Protein 3L2C (pdb70)

Nearest PDB structures (foldseek):
  3l2c-assembly1_A  TM=1.012E+00  e=4.682E-16  Homo sapiens
  3co7-assembly2_F  TM=9.651E-01  e=1.527E-13  Homo sapiens
  4lg0-assembly1_A  TM=9.606E-01  e=1.965E-13  Homo sapiens
  3coa-assembly2_F  TM=9.565E-01  e=2.527E-13  Homo sapiens
  5dui-assembly1_B  TM=9.782E-01  e=6.492E-13  Homo sapiens

Solvent-accessible surface area: 5402 Å² total; per-residue (Å²): 209,153,35,63,29,7,96,60,36,40,18,94,1,0,11,80,0,0,91,69,8,134,126,109,81,22,10,39,56,63,0,21,89,19,0,36,155,63,8,98,82,1,117,113,49,44,139,34,106,61,89,21,51,22,20,80,36,0,78,106,20,4,94,114,60,104,95,9,70,141,58,149,13,162,41,154,78,141,67,32,40,34,54,46,139

Sequence (85 aa):
RRNAWGNQSYAELISQAIESAPEKRLTLAQIYEWMVRTVPYFKDKGDSNSSAGWKNSIRHNLSLHSKFIKVHNEATGKSSWWMLN

Structure (mmCIF, N/CA/C/O backbone):
data_3L2C
#
_entry.id   3L2C
#
_cell.length_a   40.810
_cell.length_b   71.700
_cell.length_c   131.860
_cell.angle_alpha   90.000
_cell.angle_beta   90.000
_cell.angle_gamma   90.000
#
_symmetry.space_group_name_H-M   'C 2 2 21'
#
loop_
_entity.id
_entity.type
_entity.pdbx_description
1 polymer 'FOXO consensus binding sequence, plus strand'
2 polymer 'FOXO consensus binding sequence, minus strand'
3 polymer 'Forkhead box protein O4'
4 non-polymer 'MAGNESIUM ION'
5 water water
#
loop_
_atom_site.group_PDB
_atom_site.id
_atom_site.type_symbol
_atom_site.label_atom_id
_atom_site.label_alt_id
_atom_site.label_comp_id
_atom_site.label_asym_id
_atom_site.label_entity_id
_atom_site.label_seq_id
_atom_site.pdbx_PDB_ins_code
_atom_site.Cartn_x
_atom_site.Cartn_y
_atom_site.Cartn_z
_atom_site.occupancy
_atom_site.B_iso_or_equiv
_atom_site.auth_seq_id
_atom_site.auth_comp_id
_atom_site.auth_asym_id
_atom_site.auth_atom_id
_atom_site.pdbx_PDB_model_num
ATOM 528 N N . ARG C 3 20 ? -23.646 10.166 -10.258 1.00 33.36 93 ARG A N 1
ATOM 529 C CA . ARG C 3 20 ? -22.360 10.843 -10.613 1.00 32.65 93 ARG A CA 1
ATOM 530 C C . ARG C 3 20 ? -21.124 10.223 -9.999 1.00 31.89 93 ARG A C 1
ATOM 531 O O . ARG C 3 20 ? -20.987 10.148 -8.786 1.00 31.05 93 ARG A O 1
ATOM 539 N N . ARG C 3 21 ? -20.192 9.859 -10.871 1.00 31.37 94 ARG A N 1
ATOM 540 C CA . ARG C 3 21 ? -18.956 9.232 -10.460 1.00 31.03 94 ARG A CA 1
ATOM 541 C C . ARG C 3 21 ? -18.052 10.251 -9.760 1.00 30.29 94 ARG A C 1
ATOM 542 O O . ARG C 3 21 ? -17.312 9.913 -8.836 1.00 30.72 94 ARG A O 1
ATOM 550 N N . ASN C 3 22 ? -18.146 11.507 -10.189 1.00 28.65 95 ASN A N 1
ATOM 551 C CA . ASN C 3 22 ? -17.366 12.624 -9.640 1.00 27.88 95 ASN A CA 1
ATOM 552 C C . ASN C 3 22 ? -18.317 13.771 -9.343 1.00 26.80 95 ASN A C 1
ATOM 553 O O . ASN C 3 22 ? -19.424 13.792 -9.863 1.00 26.93 95 ASN A O 1
ATOM 558 N N . ALA C 3 23 ? -17.872 14.735 -8.544 1.00 26.01 96 ALA A N 1
ATOM 559 C CA . ALA C 3 23 ? -18.706 15.897 -8.183 1.00 25.79 96 ALA A CA 1
ATOM 560 C C . ALA C 3 23 ? -19.130 16.758 -9.382 1.00 25.51 96 ALA A C 1
ATOM 561 O O . ALA C 3 23 ? -20.153 17.437 -9.341 1.00 25.75 96 ALA A O 1
ATOM 563 N N . TRP C 3 24 ? -18.360 16.707 -10.466 1.00 24.33 97 TRP A N 1
ATOM 564 C CA . TRP C 3 24 ? -18.670 17.496 -11.648 1.00 23.23 97 TRP A CA 1
ATOM 565 C C . TRP C 3 24 ? -19.404 16.726 -12.742 1.00 23.41 97 TRP A C 1
ATOM 566 O O . TRP C 3 24 ? -19.753 17.303 -13.783 1.00 24.47 97 TRP A O 1
ATOM 577 N N . GLY C 3 25 ? -19.598 15.427 -12.543 1.00 22.95 98 GLY A N 1
ATOM 578 C CA . GLY C 3 25 ? -20.269 14.579 -13.540 1.00 23.11 98 GLY A CA 1
ATOM 579 C C . GLY C 3 25 ? -19.555 13.247 -13.649 1.00 23.02 98 GLY A C 1
ATOM 580 O O . GLY C 3 25 ? -18.772 12.899 -12.779 1.00 23.38 98 GLY A O 1
ATOM 581 N N . ASN C 3 26 ? -19.802 12.511 -14.728 1.00 22.97 99 ASN A N 1
ATOM 582 C CA . ASN C 3 26 ? -19.176 11.214 -14.938 1.00 23.91 99 ASN A CA 1
ATOM 583 C C . ASN C 3 26 ? -17.917 11.264 -15.789 1.00 23.12 99 ASN A C 1
ATOM 584 O O . ASN C 3 26 ? -17.304 10.226 -16.013 1.00 23.05 99 ASN A O 1
ATOM 589 N N . GLN C 3 27 ? -17.547 12.442 -16.285 1.00 21.61 100 GLN A N 1
ATOM 590 C CA . GLN C 3 27 ? -16.360 12.517 -17.133 1.00 21.19 100 GLN A CA 1
ATOM 591 C C . GLN C 3 27 ? -15.082 12.333 -16.309 1.00 18.99 100 GLN A C 1
ATOM 592 O O . GLN C 3 27 ? -15.022 12.749 -15.172 1.00 18.63 100 GLN A O 1
ATOM 598 N N . SER C 3 28 ? -14.074 11.703 -16.895 1.00 17.61 101 SER A N 1
ATOM 599 C CA . SER C 3 28 ? -12.807 11.548 -16.228 1.00 16.33 101 SER A CA 1
ATOM 600 C C . SER C 3 28 ? -12.068 12.844 -16.563 1.00 15.72 101 SER A C 1
ATOM 601 O O . SER C 3 28 ? -12.496 13.598 -17.450 1.00 14.37 101 SER A O 1
ATOM 604 N N . TYR C 3 29 ? -10.985 13.122 -15.833 1.00 15.37 102 TYR A N 1
ATOM 605 C CA . TYR C 3 29 ? -10.179 14.305 -16.094 1.00 15.29 102 TYR A CA 1
ATOM 606 C C . TYR C 3 29 ? -9.610 14.262 -17.520 1.00 15.44 102 TYR A C 1
ATOM 607 O O . TYR C 3 29 ? -9.575 15.283 -18.211 1.00 14.60 102 TYR A O 1
ATOM 616 N N . ALA C 3 30 ? -9.182 13.081 -17.951 1.00 15.88 103 ALA A N 1
ATOM 617 C CA . ALA C 3 30 ? -8.639 12.935 -19.308 1.00 16.56 103 ALA A CA 1
ATOM 618 C C . ALA C 3 30 ? -9.714 13.317 -20.336 1.00 17.12 103 ALA A C 1
ATOM 619 O O . ALA C 3 30 ? -9.415 13.951 -21.344 1.00 16.32 103 ALA A O 1
ATOM 621 N N . GLU C 3 31 ? -10.961 12.919 -20.096 1.00 16.86 104 GLU A N 1
ATOM 622 C CA . GLU C 3 31 ? -12.056 13.269 -20.999 1.00 18.56 104 GLU A CA 1
ATOM 623 C C . GLU C 3 31 ? -12.298 14.774 -20.993 1.00 17.09 104 GLU A C 1
ATOM 624 O O . GLU C 3 31 ? -12.555 15.362 -22.042 1.00 16.35 104 GLU A O 1
ATOM 630 N N . LEU C 3 32 ? -12.255 15.408 -19.824 1.00 15.39 105 LEU A N 1
ATOM 631 C CA . LEU C 3 32 ? -12.443 16.856 -19.773 1.00 15.00 105 LEU A CA 1
ATOM 632 C C . LEU C 3 32 ? -11.340 17.621 -20.529 1.00 15.08 105 LEU A C 1
ATOM 633 O O . LEU C 3 32 ? -11.615 18.595 -21.252 1.00 14.07 105 LEU A O 1
ATOM 638 N N . ILE C 3 33 ? -10.099 17.197 -20.312 1.00 15.36 106 ILE A N 1
ATOM 639 C CA . ILE C 3 33 ? -8.936 17.825 -20.955 1.00 15.72 106 ILE A CA 1
ATOM 640 C C . ILE C 3 33 ? -9.090 17.618 -22.459 1.00 16.10 106 ILE A C 1
ATOM 641 O O . ILE C 3 33 ? -8.861 18.544 -23.222 1.00 16.34 106 ILE A O 1
ATOM 646 N N . SER C 3 34 ? -9.456 16.400 -22.870 1.00 16.63 107 SER A N 1
ATOM 647 C CA . SER C 3 34 ? -9.660 16.116 -24.308 1.00 17.74 107 SER A CA 1
ATOM 648 C C . SER C 3 34 ? -10.705 17.062 -24.920 1.00 18.08 107 SER A C 1
ATOM 649 O O . SER C 3 34 ? -10.462 17.639 -26.002 1.00 17.52 107 SER A O 1
ATOM 652 N N . GLN C 3 35 ? -11.851 17.245 -24.237 1.00 18.09 108 GLN A N 1
ATOM 653 C CA . GLN C 3 35 ? -12.913 18.161 -24.721 1.00 19.50 108 GLN A CA 1
ATOM 654 C C . GLN C 3 35 ? -12.416 19.594 -24.792 1.00 18.15 108 GLN A C 1
ATOM 655 O O . GLN C 3 35 ? -12.767 20.333 -25.728 1.00 17.14 108 GLN A O 1
ATOM 661 N N . ALA C 3 36 ? -11.611 20.006 -23.807 1.00 16.74 109 ALA A N 1
ATOM 662 C CA . ALA C 3 36 ? -11.069 21.364 -23.803 1.00 16.08 109 ALA A CA 1
ATOM 663 C C . ALA C 3 36 ? -10.176 21.580 -25.037 1.00 16.83 109 ALA A C 1
ATOM 664 O O . ALA C 3 36 ? -10.348 22.557 -25.758 1.00 17.92 109 ALA A O 1
ATOM 666 N N . ILE C 3 37 ? -9.198 20.692 -25.224 1.00 16.66 110 ILE A N 1
ATOM 667 C CA . ILE C 3 37 ? -8.267 20.780 -26.366 1.00 17.72 110 ILE A CA 1
ATOM 668 C C . ILE C 3 37 ? -9.055 20.777 -27.697 1.00 18.88 110 ILE A C 1
ATOM 669 O O . ILE C 3 37 ? -8.838 21.632 -28.557 1.00 18.04 110 ILE A O 1
ATOM 674 N N . GLU C 3 38 ? -9.967 19.829 -27.845 1.00 20.77 111 GLU A N 1
ATOM 675 C CA . GLU C 3 38 ? -10.791 19.739 -29.076 1.00 24.01 111 GLU A CA 1
ATOM 676 C C . GLU C 3 38 ? -11.614 20.996 -29.355 1.00 24.07 111 GLU A C 1
ATOM 677 O O . GLU C 3 38 ? -11.913 21.293 -30.532 1.00 25.00 111 GLU A O 1
ATOM 683 N N . SER C 3 39 ? -11.965 21.755 -28.311 1.00 24.13 112 SER A N 1
ATOM 684 C CA . SER C 3 39 ? -12.765 22.969 -28.487 1.00 23.87 112 SER A CA 1
ATOM 685 C C . SER C 3 39 ? -11.939 24.147 -29.029 1.00 23.56 112 SER A C 1
ATOM 686 O O . SER C 3 39 ? 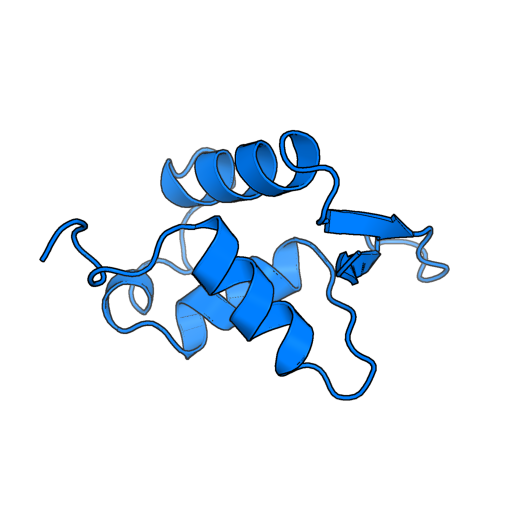-12.513 25.141 -29.496 1.00 24.45 112 SER A O 1
ATOM 689 N N . ALA C 3 40 ? -10.614 24.073 -28.906 1.00 22.46 113 ALA A N 1
ATOM 690 C CA . ALA C 3 40 ? -9.744 25.132 -29.391 1.00 22.17 113 ALA A CA 1
ATOM 691 C C . ALA C 3 40 ? -9.699 25.071 -30.925 1.00 22.17 113 ALA A C 1
ATOM 692 O O . ALA C 3 40 ? -9.650 23.987 -31.493 1.00 20.95 113 ALA A O 1
ATOM 694 N N . PRO C 3 41 ? -9.789 26.233 -31.586 1.00 23.26 114 PRO A N 1
ATOM 695 C CA . PRO C 3 41 ? -9.743 26.283 -33.054 1.00 23.71 114 PRO A CA 1
ATOM 696 C C . PRO C 3 41 ? -8.477 25.592 -33.611 1.00 22.71 114 PRO A C 1
ATOM 697 O O . PRO C 3 41 ? -8.582 24.810 -34.554 1.00 23.69 114 PRO A O 1
ATOM 701 N N . GLU C 3 42 ? -7.318 25.837 -32.993 1.00 20.78 115 GLU A N 1
ATOM 702 C CA . GLU C 3 42 ? -6.061 25.205 -33.435 1.00 19.21 115 GLU A CA 1
ATOM 703 C C . GLU C 3 42 ? -5.720 23.911 -32.686 1.00 18.12 115 GLU A C 1
ATOM 704 O O . GLU C 3 42 ? -4.600 23.419 -32.737 1.00 17.49 115 GLU A O 1
ATOM 710 N N . LYS C 3 43 ? -6.711 23.371 -31.973 1.00 17.02 116 LYS A N 1
ATOM 711 C CA . LYS C 3 43 ? -6.549 22.104 -31.254 1.00 16.81 116 LYS A CA 1
ATOM 712 C C . LYS C 3 43 ? -5.358 22.058 -30.292 1.00 15.16 116 LYS A C 1
ATOM 713 O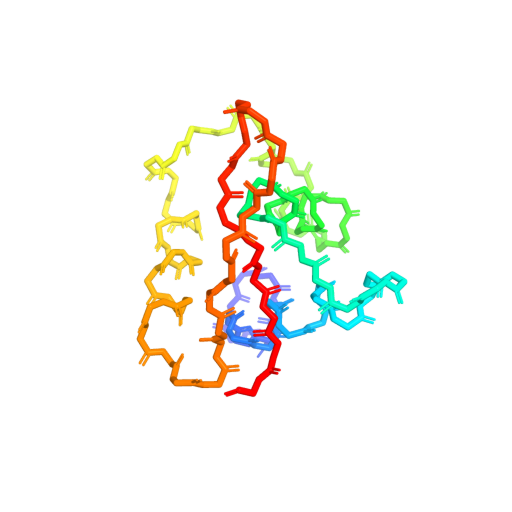 O . LYS C 3 43 ? -4.651 21.041 -30.199 1.00 15.46 116 LYS A O 1
ATOM 719 N N . ARG C 3 44 ? -5.092 23.187 -29.650 1.00 14.97 117 ARG A N 1
ATOM 720 C CA . ARG C 3 44 ? -3.995 23.253 -28.668 1.00 14.06 117 ARG A CA 1
ATOM 721 C C . ARG C 3 44 ? -4.354 24.317 -27.649 1.00 13.82 117 ARG A C 1
ATOM 722 O O . ARG C 3 44 ? -5.018 25.305 -27.967 1.00 12.95 117 ARG A O 1
ATOM 730 N N . LEU C 3 45 ? -3.936 24.085 -26.406 1.00 14.10 118 LEU A N 1
ATOM 731 C CA . L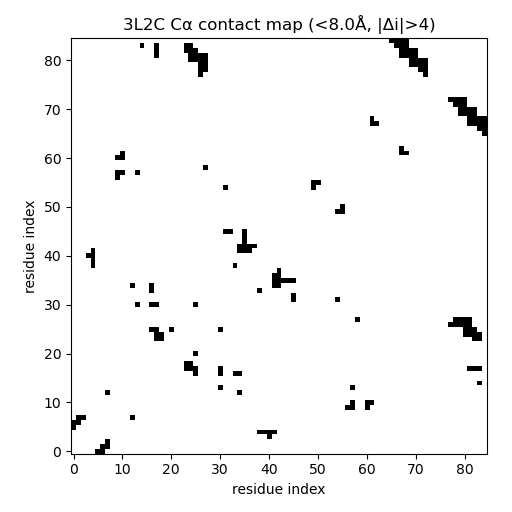EU C 3 45 ? -4.175 25.024 -25.320 1.00 13.36 118 LEU A CA 1
ATOM 732 C C . LEU C 3 45 ? -3.048 24.916 -24.320 1.00 12.63 118 LEU A C 1
ATOM 733 O O . LEU C 3 45 ? -2.441 23.849 -24.169 1.00 13.09 118 LEU A O 1
ATOM 738 N N . THR C 3 46 ? -2.771 26.014 -23.633 1.00 13.01 119 THR A N 1
ATOM 739 C CA . THR C 3 46 ? -1.761 25.999 -22.574 1.00 12.26 119 THR A CA 1
ATOM 740 C C . THR C 3 46 ? -2.494 25.467 -21.321 1.00 12.50 119 THR A C 1
ATOM 741 O O . THR C 3 46 ? -3.708 25.365 -21.307 1.00 10.93 119 THR A O 1
ATOM 745 N N . LEU C 3 47 ? -1.723 25.127 -20.287 1.00 12.56 120 LEU A N 1
ATOM 746 C CA . LEU C 3 47 ? -2.265 24.640 -19.022 1.00 12.94 120 LEU A CA 1
ATOM 747 C C . LEU C 3 47 ? -3.280 25.651 -18.448 1.00 12.74 120 LEU A C 1
ATOM 748 O O . LEU C 3 47 ? -4.369 25.242 -18.072 1.00 13.41 120 LEU A O 1
ATOM 753 N N . ALA C 3 48 ? -2.927 26.944 -18.376 1.00 13.24 121 ALA A N 1
ATOM 754 C CA . ALA C 3 48 ? -3.842 27.974 -17.849 1.00 13.74 121 ALA A CA 1
ATOM 755 C C . ALA C 3 48 ? -5.145 28.014 -18.651 1.00 13.89 121 ALA A C 1
ATOM 756 O O . ALA C 3 48 ? -6.212 28.235 -18.089 1.00 12.37 121 ALA A O 1
ATOM 758 N N . GLN C 3 49 ? -5.049 27.802 -19.970 1.00 13.51 122 GLN A N 1
ATOM 759 C CA . GLN C 3 49 ? -6.228 27.771 -20.834 1.00 12.74 122 GLN A CA 1
ATOM 760 C C . GLN C 3 49 ? -7.125 26.554 -20.581 1.00 13.13 122 GLN A C 1
ATOM 761 O O . GLN C 3 49 ? -8.370 26.646 -20.714 1.00 13.18 122 GLN A O 1
ATOM 767 N N . ILE C 3 50 ? -6.514 25.424 -20.216 1.00 12.46 123 ILE A N 1
ATOM 768 C CA . ILE C 3 50 ? -7.274 24.224 -19.909 1.00 11.53 123 ILE A CA 1
ATOM 769 C C . ILE C 3 50 ? -8.036 24.561 -18.623 1.00 12.30 123 ILE A C 1
ATOM 770 O O . ILE C 3 50 ? -9.240 24.276 -18.543 1.00 11.12 123 ILE A O 1
ATOM 775 N N . TYR C 3 51 ? -7.354 25.173 -17.637 1.00 12.39 124 TYR A N 1
ATOM 776 C CA . TYR C 3 51 ? -8.075 25.523 -16.393 1.00 13.37 124 TYR A CA 1
ATOM 777 C C . TYR C 3 51 ? -9.240 26.484 -16.722 1.00 14.59 124 TYR A C 1
ATOM 778 O O . TYR C 3 51 ? -10.357 26.321 -16.200 1.00 13.89 124 TYR A O 1
ATOM 787 N N . GLU C 3 52 ? -8.967 27.483 -17.568 1.00 15.31 125 GLU A N 1
ATOM 788 C CA . GLU C 3 52 ? -9.987 28.469 -17.978 1.00 17.77 125 GLU A CA 1
ATOM 789 C C . GLU C 3 52 ? -11.176 27.781 -18.597 1.00 15.84 125 GLU A C 1
ATOM 790 O O . GLU C 3 52 ? -12.317 28.146 -18.287 1.00 15.73 125 GLU A O 1
ATOM 796 N N . TRP C 3 53 ? -10.923 26.795 -19.463 1.00 15.49 126 TRP A N 1
ATOM 797 C CA . TRP C 3 53 ? -12.014 26.061 -20.118 1.00 15.70 126 TRP A CA 1
ATOM 798 C C . TRP C 3 53 ? -12.908 25.355 -19.059 1.00 15.52 126 TRP A C 1
ATOM 799 O O . TRP C 3 53 ? -14.139 25.373 -19.138 1.00 14.91 126 TRP A O 1
ATOM 810 N N . MET C 3 54 ? -12.273 24.744 -18.066 1.00 14.87 127 MET A N 1
ATOM 811 C CA . MET C 3 54 ? -13.008 24.039 -16.989 1.00 15.58 127 MET A CA 1
ATOM 812 C C . MET C 3 54 ? -13.891 25.036 -16.251 1.00 14.73 127 MET A C 1
ATOM 813 O O . MET C 3 54 ? -15.089 24.786 -16.079 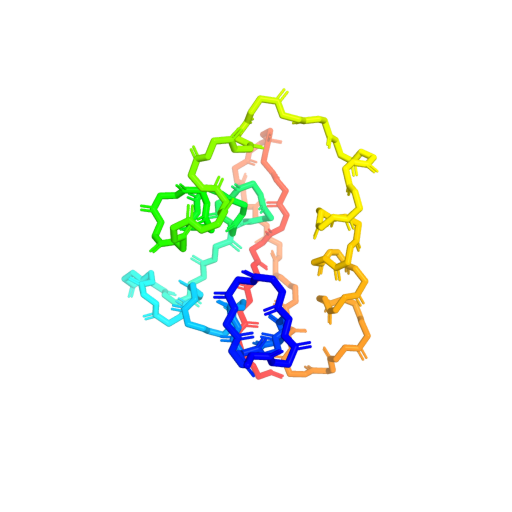1.00 14.76 127 MET A O 1
ATOM 818 N N . VAL C 3 55 ? -13.302 26.161 -15.831 1.00 14.93 128 VAL A N 1
ATOM 819 C CA . VAL C 3 55 ? -14.011 27.205 -15.082 1.00 15.49 128 VAL A CA 1
ATOM 820 C C . VAL C 3 55 ? -15.169 27.829 -15.875 1.00 17.24 128 VAL A C 1
ATOM 821 O O . VAL C 3 55 ? -16.194 28.173 -15.314 1.00 16.34 128 VAL A O 1
ATOM 825 N N . ARG C 3 56 ? -14.982 27.955 -17.182 1.00 17.87 129 ARG A N 1
ATOM 826 C CA . ARG C 3 56 ? -15.981 28.517 -18.059 1.00 20.29 129 ARG A CA 1
ATOM 827 C C . ARG C 3 56 ? -17.092 27.545 -18.489 1.00 19.00 129 ARG A C 1
ATOM 828 O O . ARG C 3 56 ? -18.245 27.942 -18.608 1.00 20.44 129 ARG A O 1
ATOM 836 N N . THR C 3 57 ? -16.760 26.266 -18.623 1.00 18.48 130 THR A N 1
ATOM 837 C CA . THR C 3 57 ? -17.683 25.275 -19.140 1.00 18.32 130 THR A CA 1
ATOM 838 C C . THR C 3 57 ? -18.317 24.207 -18.252 1.00 18.09 130 THR A C 1
ATOM 839 O O . THR C 3 57 ? -19.451 23.776 -18.518 1.00 17.55 130 THR A O 1
ATOM 843 N N . VAL C 3 58 ? -17.593 23.773 -17.225 1.00 16.38 131 VAL A N 1
ATOM 844 C CA . VAL C 3 58 ? -18.082 22.712 -16.344 1.00 16.08 131 VAL A CA 1
ATOM 845 C C . VAL C 3 58 ? -18.716 23.372 -15.125 1.00 15.56 131 VAL A C 1
ATOM 846 O O . VAL C 3 58 ? -18.005 23.984 -14.315 1.00 15.57 131 VAL A O 1
ATOM 850 N N . PRO C 3 59 ? -20.046 23.222 -14.965 1.00 15.64 132 PRO A N 1
ATOM 851 C CA . PRO C 3 59 ? -20.729 23.881 -13.833 1.00 14.97 132 PRO A CA 1
ATOM 852 C C . PRO C 3 59 ? -20.011 23.793 -12.484 1.00 14.65 132 PRO A C 1
ATOM 853 O O . PRO C 3 59 ? -19.811 24.829 -11.832 1.00 15.31 132 PRO A O 1
ATOM 857 N N . TYR C 3 60 ? -19.584 22.598 -12.099 1.00 14.88 133 TYR A N 1
ATOM 858 C CA . TYR C 3 60 ? -18.884 22.383 -10.809 1.00 15.08 133 TYR A CA 1
ATOM 859 C C . TYR C 3 60 ? -17.658 23.281 -10.582 1.00 15.44 133 TYR A C 1
ATOM 860 O O . TYR C 3 60 ? -17.365 23.738 -9.460 1.00 13.99 133 TYR A O 1
ATOM 869 N N . PHE C 3 61 ? -16.947 23.566 -11.675 1.00 14.78 134 PHE A N 1
ATOM 870 C CA . PHE C 3 61 ? -15.747 24.403 -11.614 1.00 14.30 134 PHE A CA 1
ATOM 871 C C . PHE C 3 61 ? -15.976 25.894 -11.784 1.00 14.83 134 PHE A C 1
ATOM 872 O O . PHE C 3 61 ? -15.050 26.686 -11.587 1.00 14.43 134 PHE A O 1
ATOM 880 N N . LYS C 3 62 ? -17.209 26.281 -12.091 1.00 17.16 135 LYS A N 1
ATOM 881 C CA . LYS C 3 62 ? -17.526 27.687 -12.309 1.00 19.61 135 LYS A CA 1
ATOM 882 C C . LYS C 3 62 ? -17.201 28.634 -11.167 1.00 21.23 135 LYS A C 1
ATOM 883 O O . LYS C 3 62 ? -16.875 29.786 -11.418 1.00 22.24 135 LYS A O 1
ATOM 889 N N . ASP C 3 63 ? -17.275 28.156 -9.935 1.00 23.34 136 ASP A N 1
ATOM 890 C CA . ASP C 3 63 ? -16.963 29.012 -8.802 1.00 26.26 136 ASP A CA 1
ATOM 891 C C . ASP C 3 63 ? -15.564 28.684 -8.239 1.00 26.50 136 ASP A C 1
ATOM 892 O O . ASP C 3 63 ? -15.253 28.991 -7.085 1.00 27.71 136 ASP A O 1
ATOM 897 N N . LYS C 3 64 ? -14.703 28.089 -9.061 1.00 26.73 137 LYS A N 1
ATOM 898 C CA . LYS C 3 64 ? -13.354 27.712 -8.604 1.00 26.32 137 LYS A CA 1
ATOM 899 C C . LYS C 3 64 ? -12.186 28.360 -9.328 1.00 26.98 137 LYS A C 1
ATOM 900 O O . LYS C 3 64 ? -11.050 27.930 -9.181 1.00 27.78 137 LYS A O 1
ATOM 906 N N . GLY C 3 65 ? -12.444 29.415 -10.085 1.00 28.10 138 GLY A N 1
ATOM 907 C CA . GLY C 3 65 ? -11.379 30.092 -10.814 1.00 28.91 138 GLY A CA 1
ATOM 908 C C . GLY C 3 65 ? -10.399 30.842 -9.926 1.00 30.53 138 GLY A C 1
ATOM 909 O O . GLY C 3 65 ? -9.253 31.085 -10.315 1.00 29.81 138 GLY A O 1
ATOM 910 N N . ASP C 3 66 ? -10.836 31.169 -8.713 1.00 31.48 139 ASP A N 1
ATOM 911 C CA . ASP C 3 66 ? -10.015 31.911 -7.765 1.00 33.35 139 ASP A CA 1
ATOM 912 C C . ASP C 3 66 ? -8.896 31.131 -7.040 1.00 33.01 139 ASP A C 1
ATOM 913 O O . ASP C 3 66 ? -8.051 31.714 -6.351 1.00 34.80 139 ASP A O 1
ATOM 918 N N . SER C 3 67 ? -8.857 29.827 -7.257 1.00 31.81 140 SER A N 1
ATOM 919 C CA . SER C 3 67 ? -7.888 28.944 -6.644 1.00 30.03 140 SER A CA 1
ATOM 920 C C . SER C 3 67 ? -6.468 29.013 -7.226 1.00 29.04 140 SER A C 1
ATOM 921 O O . SER C 3 67 ? -6.268 29.424 -8.377 1.00 28.11 140 SER A O 1
ATOM 924 N N . ASN C 3 68 ? -5.484 28.613 -6.424 1.00 26.97 141 ASN A N 1
ATOM 925 C CA . ASN C 3 68 ? -4.103 28.606 -6.912 1.00 25.35 141 ASN A CA 1
ATOM 926 C C . ASN C 3 68 ? -3.793 27.182 -7.410 1.00 23.77 141 ASN A C 1
ATOM 927 O O . ASN C 3 68 ? -4.666 26.298 -7.369 1.00 22.29 141 ASN A O 1
ATOM 932 N N . SER C 3 69 ? -2.569 26.954 -7.892 1.00 22.90 142 SER A N 1
ATOM 933 C CA . SER C 3 69 ? -2.158 25.632 -8.426 1.00 21.68 142 SER A CA 1
ATOM 934 C C . SER C 3 69 ? -2.195 24.447 -7.492 1.00 21.92 142 SER A C 1
ATOM 935 O O . SER C 3 69 ? -2.207 23.294 -7.941 1.00 20.52 142 SER A O 1
ATOM 938 N N . SER C 3 70 ? -2.242 24.716 -6.183 1.00 21.88 143 SER A N 1
ATOM 939 C CA . SER C 3 70 ? -2.307 23.616 -5.219 1.00 22.07 143 SER A CA 1
ATOM 940 C C . SER C 3 70 ? -3.739 23.059 -5.157 1.00 21.05 143 SER A C 1
ATOM 941 O O . SER C 3 70 ? -3.966 22.029 -4.535 1.00 21.69 143 SER A O 1
ATOM 944 N N . ALA C 3 71 ? -4.712 23.744 -5.781 1.00 20.10 144 ALA A N 1
ATOM 945 C CA . ALA C 3 71 ? -6.092 23.247 -5.786 1.00 18.67 144 ALA A CA 1
ATOM 946 C C . ALA C 3 71 ? -6.005 21.814 -6.290 1.00 18.78 144 ALA A C 1
ATOM 947 O O . ALA C 3 71 ? -5.310 21.541 -7.297 1.00 17.85 144 ALA A O 1
ATOM 949 N N . GLY C 3 72 ? -6.675 20.900 -5.587 1.00 17.18 145 GLY A N 1
ATOM 950 C CA . GLY C 3 72 ? -6.680 19.478 -5.927 1.00 16.52 145 GLY A CA 1
ATOM 951 C C . GLY C 3 72 ? -6.964 19.199 -7.401 1.00 16.18 145 GLY A C 1
ATOM 952 O O . GLY C 3 72 ? -6.238 18.450 -8.052 1.00 15.27 145 GLY A O 1
ATOM 953 N N . TRP C 3 73 ? -8.001 19.827 -7.932 1.00 14.73 146 TRP A N 1
ATOM 954 C CA . TRP C 3 73 ? -8.373 19.605 -9.326 1.00 14.07 146 TRP A CA 1
ATOM 955 C C . TRP C 3 73 ? -7.312 20.094 -10.315 1.00 13.55 146 TRP A C 1
ATOM 956 O O . TRP C 3 73 ? -7.188 19.505 -11.406 1.00 13.68 146 TRP A O 1
ATOM 967 N N . LYS C 3 74 ? -6.595 21.171 -9.977 1.00 12.03 147 LYS A N 1
ATOM 968 C CA . LYS C 3 74 ? -5.527 21.658 -10.898 1.00 12.30 147 LYS A CA 1
ATOM 969 C C . LYS C 3 74 ? -4.370 20.664 -10.901 1.00 12.70 147 LYS A C 1
ATOM 970 O O . LYS C 3 74 ? -3.800 20.376 -11.944 1.00 12.26 147 LYS A O 1
ATOM 976 N N . ASN C 3 75 ? -4.029 20.154 -9.703 1.00 11.96 148 ASN A N 1
ATOM 977 C CA . ASN C 3 75 ? -2.964 19.170 -9.524 1.00 11.62 148 ASN A CA 1
ATOM 978 C C . ASN C 3 75 ? -3.358 17.895 -10.327 1.00 11.82 148 ASN A C 1
ATOM 979 O O . ASN C 3 75 ? -2.532 17.311 -11.050 1.00 10.71 148 ASN A O 1
ATOM 984 N N . SER C 3 76 ? -4.624 17.498 -10.236 1.00 9.87 149 SER A N 1
ATOM 985 C CA . SER C 3 76 ? -5.112 16.322 -10.958 1.00 10.32 149 SER A CA 1
ATOM 986 C C . SER C 3 76 ? -4.976 16.525 -12.478 1.00 10.12 149 SER A C 1
ATOM 987 O O . SER C 3 76 ? -4.627 15.592 -13.176 1.00 10.26 149 SER A O 1
ATOM 990 N N . ILE C 3 77 ? -5.256 17.731 -12.957 1.00 9.77 150 ILE A N 1
ATOM 991 C CA . ILE C 3 77 ? -5.103 18.046 -14.400 1.00 10.83 150 ILE A CA 1
ATOM 992 C C . ILE C 3 77 ? -3.639 17.891 -14.830 1.00 11.29 150 ILE A C 1
ATOM 993 O O . ILE C 3 77 ? -3.348 17.202 -15.817 1.00 10.61 150 ILE A O 1
ATOM 998 N N . ARG C 3 78 ? -2.725 18.522 -14.096 1.00 11.10 151 ARG A N 1
ATOM 999 C CA . ARG C 3 78 ? -1.292 18.423 -14.414 1.00 11.75 151 ARG A CA 1
ATOM 1000 C C . ARG C 3 78 ? -0.856 16.959 -14.405 1.00 12.34 151 ARG A C 1
ATOM 1001 O O . ARG C 3 78 ? -0.150 16.529 -15.315 1.00 11.35 151 ARG A O 1
ATOM 1009 N N . HIS C 3 79 ? -1.300 16.193 -13.397 1.00 11.51 152 HIS A N 1
ATOM 1010 C CA . HIS C 3 79 ? -0.977 14.762 -13.266 1.00 12.55 152 HIS A CA 1
ATOM 1011 C C . HIS C 3 79 ? -1.413 13.974 -14.530 1.00 12.86 152 HIS A C 1
ATOM 1012 O O . HIS C 3 79 ? -0.637 13.132 -15.065 1.00 12.67 152 HIS A O 1
ATOM 1019 N N . ASN C 3 80 ? -2.651 14.214 -14.964 1.00 12.67 153 ASN A N 1
ATOM 1020 C CA . ASN C 3 80 ? -3.198 13.557 -16.164 1.00 13.48 153 ASN A CA 1
ATOM 1021 C C . ASN C 3 80 ? -2.431 13.904 -17.432 1.00 13.50 153 ASN A C 1
ATOM 1022 O O . ASN C 3 80 ? -2.203 13.023 -18.272 1.00 14.03 153 ASN A O 1
ATOM 1027 N N . LEU C 3 81 ? -2.119 15.189 -17.591 1.00 13.21 154 LEU A N 1
ATOM 1028 C CA . LEU C 3 81 ? -1.354 15.639 -18.774 1.00 14.90 154 LEU A CA 1
ATOM 1029 C C . LEU C 3 81 ? -0.029 14.891 -18.915 1.00 16.42 154 LEU A C 1
ATOM 1030 O O . LEU C 3 81 ? 0.356 14.490 -20.027 1.00 16.37 154 LEU A O 1
ATOM 1035 N N . SER C 3 82 ? 0.667 14.692 -17.793 1.00 16.56 155 SER A N 1
ATOM 1036 C CA . SER C 3 82 ? 1.949 13.971 -17.809 1.00 18.57 155 SER A CA 1
ATOM 1037 C C . SER C 3 82 ? 1.843 12.471 -17.889 1.00 19.68 155 SER A C 1
ATOM 1038 O O . SER C 3 82 ? 2.667 11.813 -18.531 1.00 20.14 155 SER A O 1
ATOM 1041 N N . LEU C 3 83 ? 0.843 11.920 -17.205 1.00 22.02 156 LEU A N 1
ATOM 1042 C CA . LEU C 3 83 ? 0.644 10.482 -17.138 1.00 23.13 156 LEU A CA 1
ATOM 1043 C C . LEU C 3 83 ? 0.250 9.829 -18.443 1.00 24.14 156 LEU A C 1
ATOM 1044 O O . LEU C 3 83 ? 0.815 8.780 -18.812 1.00 24.50 156 LEU A O 1
ATOM 1049 N N . HIS C 3 84 ? -0.702 10.439 -19.145 1.00 23.88 157 HIS A N 1
ATOM 1050 C CA . HIS C 3 84 ? -1.187 9.869 -20.386 1.00 25.23 157 HIS A CA 1
ATOM 1051 C C . HIS C 3 84 ? -0.418 10.292 -21.624 1.00 25.50 157 HIS A C 1
ATOM 1052 O O . HIS C 3 84 ? -0.275 11.466 -21.883 1.00 23.64 157 HIS A O 1
ATOM 1059 N N . SER C 3 85 ? 0.066 9.297 -22.374 1.00 26.96 158 SER A N 1
ATOM 1060 C CA . SER C 3 85 ? 0.819 9.537 -23.606 1.00 27.83 158 SER A CA 1
ATOM 1061 C C . SER C 3 85 ? -0.051 10.257 -24.646 1.00 28.26 158 SER A C 1
ATOM 1062 O O . SER C 3 85 ? 0.496 10.938 -25.530 1.00 28.41 158 SER A O 1
ATOM 1065 N N . LYS C 3 86 ? -1.381 10.124 -24.530 1.00 28.48 159 LYS A N 1
ATOM 1066 C CA . LYS C 3 86 ? -2.319 10.788 -25.463 1.00 28.80 159 LYS A CA 1
ATOM 1067 C C . LYS C 3 86 ? -2.210 12.316 -25.419 1.00 27.02 159 LYS A C 1
ATOM 1068 O O . LYS C 3 86 ? -2.658 12.996 -26.342 1.00 27.89 159 LYS A O 1
ATOM 1074 N N . PHE C 3 87 ? -1.622 12.869 -24.357 1.00 24.55 160 PHE A N 1
ATOM 1075 C CA . PHE C 3 87 ? -1.466 14.323 -24.289 1.00 22.18 160 PHE A CA 1
ATOM 1076 C C . PHE C 3 87 ? -0.029 14.626 -24.624 1.00 22.32 160 PHE A C 1
ATOM 1077 O O . PHE C 3 87 ? 0.876 14.095 -23.984 1.00 22.43 160 PHE A O 1
ATOM 1085 N N . ILE C 3 88 ? 0.178 15.460 -25.639 1.00 21.23 161 ILE A N 1
ATOM 1086 C CA . ILE C 3 88 ? 1.533 15.830 -26.057 1.00 22.80 161 ILE A CA 1
ATOM 1087 C C . ILE C 3 88 ? 1.853 17.300 -25.816 1.00 20.16 161 ILE A C 1
ATOM 1088 O O . ILE C 3 88 ? 1.077 18.192 -26.147 1.00 19.50 161 ILE A O 1
ATOM 1093 N N . LYS C 3 89 ? 3.039 17.520 -25.276 1.00 19.12 162 LYS A N 1
ATOM 1094 C CA . LYS C 3 89 ? 3.535 18.846 -24.938 1.00 19.29 162 LYS A CA 1
ATOM 1095 C C . LYS C 3 89 ? 4.362 19.412 -26.097 1.00 19.30 162 LYS A C 1
ATOM 1096 O O . LYS C 3 89 ? 5.260 18.726 -26.599 1.00 18.90 162 LYS A O 1
ATOM 1102 N N . VAL C 3 90 ? 4.052 20.641 -26.511 1.00 17.98 163 VAL A N 1
ATOM 1103 C CA . VAL C 3 90 ? 4.769 21.3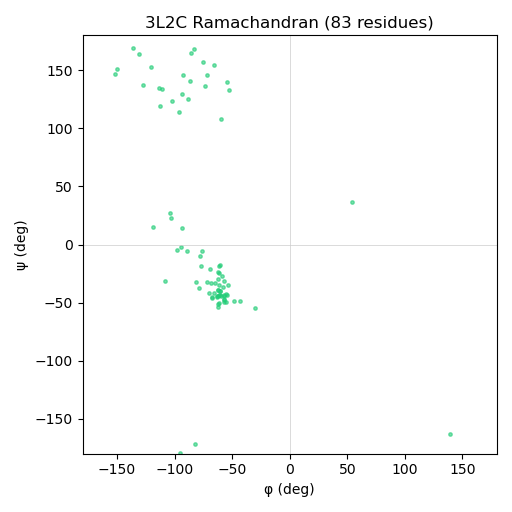10 -27.610 1.00 19.31 163 VAL A CA 1
ATOM 1104 C C . VAL C 3 90 ? 5.264 22.691 -27.173 1.00 19.36 163 VAL A C 1
ATOM 1105 O O . VAL C 3 90 ? 4.535 23.452 -26.516 1.00 18.53 163 VAL A O 1
ATOM 1109 N N . HIS C 3 91 ? 6.503 23.025 -27.554 1.00 20.34 164 HIS A N 1
ATOM 1110 C CA . HIS C 3 91 ? 7.081 24.320 -27.218 1.00 22.04 164 HIS A CA 1
ATOM 1111 C C . HIS C 3 91 ? 6.201 25.475 -27.682 1.00 22.88 164 HIS A C 1
ATOM 1112 O O . HIS C 3 91 ? 5.620 25.424 -28.776 1.00 22.74 164 HIS A O 1
ATOM 1119 N N . ASN C 3 92 ? 6.094 26.500 -26.835 1.00 23.69 165 ASN A N 1
ATOM 1120 C CA . ASN C 3 92 ? 5.313 27.700 -27.103 1.00 25.32 165 ASN A CA 1
ATOM 1121 C C . ASN C 3 92 ? 6.255 28.904 -27.267 1.00 27.40 165 ASN A C 1
ATOM 1122 O O . ASN C 3 92 ? 6.982 29.247 -26.333 1.00 26.52 165 ASN A O 1
ATOM 1127 N N . GLU C 3 93 ? 6.228 29.531 -28.448 1.00 29.50 166 GLU A N 1
ATOM 1128 C CA . GLU C 3 93 ? 7.070 30.712 -28.783 1.00 32.93 166 GLU A CA 1
ATOM 1129 C C . GLU C 3 93 ? 6.817 31.961 -27.922 1.00 33.64 166 GLU A C 1
ATOM 1130 O O . GLU C 3 93 ? 7.727 32.779 -27.740 1.00 33.81 166 GLU A O 1
ATOM 1136 N N . ALA C 3 94 ? 5.588 32.130 -27.438 1.00 34.74 167 ALA A N 1
ATOM 1137 C CA . ALA C 3 94 ? 5.216 33.293 -26.603 1.00 36.09 167 ALA A CA 1
ATOM 1138 C C . ALA C 3 94 ? 6.052 33.365 -25.313 1.00 37.01 167 ALA A C 1
ATOM 1139 O O . ALA C 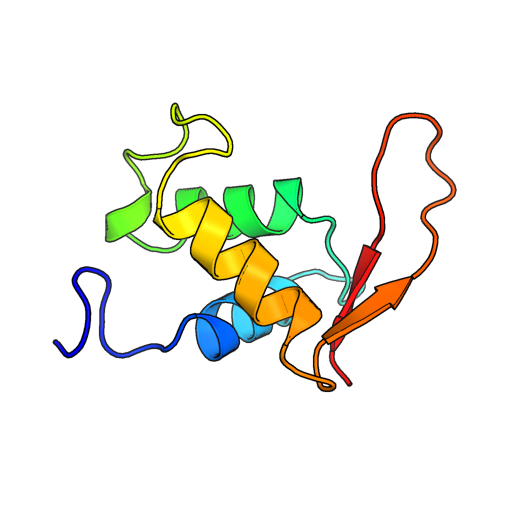3 94 ? 5.879 32.568 -24.395 1.00 37.46 167 ALA A O 1
ATOM 1141 N N . THR C 3 95 ? 6.956 34.345 -25.272 1.00 38.53 168 THR A N 1
ATOM 1142 C CA . THR C 3 95 ? 7.906 34.588 -24.149 1.00 39.05 168 THR A CA 1
ATOM 1143 C C . THR C 3 95 ? 7.550 34.223 -22.708 1.00 38.84 168 THR A C 1
ATOM 1144 O O . THR C 3 95 ? 8.324 33.498 -22.044 1.00 39.24 168 THR A O 1
ATOM 1148 N N . GLY C 3 96 ? 6.418 34.722 -22.215 1.00 37.95 169 GLY A N 1
ATOM 1149 C CA . GLY C 3 96 ? 6.024 34.422 -20.837 1.00 37.04 169 GLY A CA 1
ATOM 1150 C C . GLY C 3 96 ? 4.914 33.404 -20.680 1.00 36.32 169 GLY A C 1
ATOM 1151 O O . GLY C 3 96 ? 4.182 33.442 -19.683 1.00 36.65 169 GLY A O 1
ATOM 1152 N N . LYS C 3 97 ? 4.781 32.492 -21.651 1.00 34.17 170 LYS A N 1
ATOM 1153 C CA . LYS C 3 97 ? 3.735 31.473 -21.591 1.00 32.20 170 LYS A CA 1
ATOM 1154 C C . LYS C 3 97 ? 4.326 30.069 -21.607 1.00 29.60 170 LYS A C 1
ATOM 1155 O O . LYS C 3 97 ? 5.414 29.850 -22.141 1.00 30.18 170 LYS A O 1
ATOM 1161 N N . SER C 3 98 ? 3.599 29.118 -21.021 1.00 25.61 171 SER A N 1
ATOM 1162 C CA . SER C 3 98 ? 4.055 27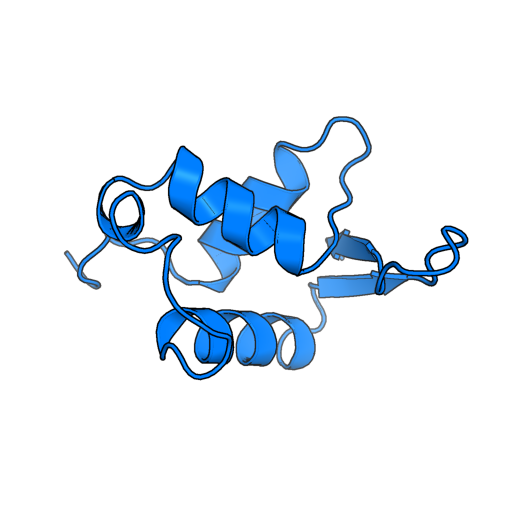.730 -20.938 1.00 22.33 171 SER A CA 1
ATOM 1163 C C . SER C 3 98 ? 3.768 26.930 -22.219 1.00 19.84 171 SER A C 1
ATOM 1164 O O . SER C 3 98 ? 3.282 27.497 -23.204 1.00 19.59 171 SER A O 1
ATOM 1167 N N . SER C 3 99 ? 3.996 25.621 -22.171 1.00 17.53 172 SER A N 1
ATOM 1168 C CA . SER C 3 99 ? 3.813 24.746 -23.337 1.00 16.86 172 SER A CA 1
ATOM 1169 C C . SER C 3 99 ? 2.394 24.582 -23.864 1.00 15.99 172 SER A C 1
ATOM 1170 O O . SER C 3 99 ? 1.396 24.751 -23.146 1.00 14.02 172 SER A O 1
ATOM 1173 N N . TRP C 3 100 ? 2.302 24.263 -25.156 1.00 15.33 173 TRP A N 1
ATOM 1174 C CA . TRP C 3 100 ? 1.011 24.000 -25.737 1.00 14.54 173 TRP A CA 1
ATOM 1175 C C . TRP C 3 100 ? 0.733 22.537 -25.491 1.00 14.54 173 TRP A C 1
ATOM 1176 O O . TRP C 3 100 ? 1.635 21.728 -25.607 1.00 15.37 173 TRP A O 1
ATOM 1187 N N . TRP C 3 101 ? -0.511 22.186 -25.158 1.00 13.65 174 TRP A N 1
ATOM 1188 C CA . TRP C 3 101 ? -0.881 20.789 -24.955 1.00 14.32 174 TRP A CA 1
ATOM 1189 C C . TRP C 3 101 ? -1.807 20.373 -26.103 1.00 15.30 174 TRP A C 1
ATOM 1190 O O . TRP C 3 101 ? -2.744 21.087 -26.431 1.00 14.87 174 TRP A O 1
ATOM 1201 N N . MET C 3 102 ? -1.541 19.214 -26.690 1.00 16.83 175 MET A N 1
ATOM 1202 C CA . MET C 3 102 ? -2.367 18.741 -27.791 1.00 20.38 175 MET A CA 1
ATOM 1203 C C . MET C 3 102 ? -2.667 17.268 -27.588 1.00 21.26 175 MET A C 1
ATOM 1204 O O . MET C 3 102 ? -2.080 16.622 -26.711 1.00 20.60 175 MET A O 1
ATOM 1209 N N . LEU C 3 103 ? -3.590 16.746 -2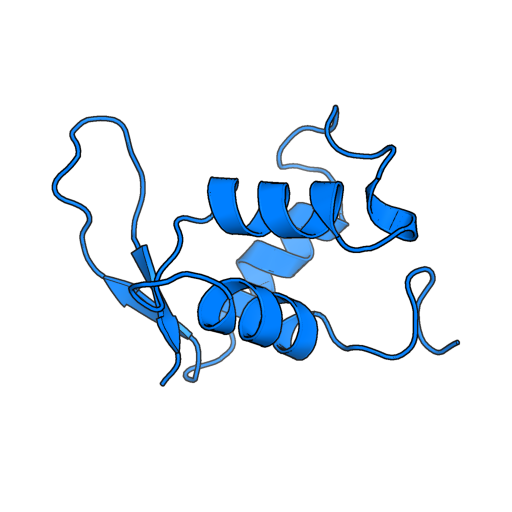8.393 1.00 23.09 176 LEU A N 1
ATOM 1210 C CA . LEU C 3 103 ? -3.968 15.340 -28.321 1.00 26.92 176 LEU A CA 1
ATOM 1211 C C . LEU C 3 103 ? -3.151 14.491 -29.285 1.00 29.49 176 LEU A C 1
ATOM 1212 O O . LEU C 3 103 ? -2.831 14.935 -30.394 1.00 30.45 176 LEU A O 1
ATOM 1217 N N . ASN C 3 104 ? -2.885 13.263 -28.837 1.00 32.24 177 ASN A N 1
ATOM 1218 C CA . ASN C 3 104 ? -2.127 12.192 -29.517 1.00 35.01 177 ASN A CA 1
ATOM 1219 C C . ASN C 3 104 ? -0.656 12.151 -29.156 1.00 36.09 177 ASN A C 1
ATOM 1220 O O . ASN C 3 104 ? -0.220 11.245 -28.423 1.00 38.29 177 ASN A O 1
#

Secondary structure (DSSP, 8-state):
--BTTBS--HHHHHHHHHHHSTTS-B-HHHHHHHHHHH-GGGTT-TT--TTSHHHHHHHHHHHH-TTEEEE---STT---EEEE-

Foldseek 3Di:
DVDPQDDDDLLRLLQVQLVVDPVSKDALLSSLVCCCVPGVVNVVPNPDDCVPPSSVVNVVSLVPDPQWDWADDPPDPTGTIIHGD

B-factor: mean 21.88, std 7.92, range [9.77, 53.31]

Radius of gyration: 12.44 Å; Cα contacts (8 Å, |Δi|>4): 101; chains: 1; bounding box: 30×25×28 Å